Protein AF-A0A2T6AP55-F1 (afdb_monomer)

Sequence (153 aa):
MPDEPDDQIAAACTTAQVSDADTRFNLMQALCSRAVFGSVSDIPEVTEPVTVAEANDFATTHLGVVNVRQLHSLRDLCWLRLIAARTPEQRLSLERLINAFGVAIGMTRHEEAARIIQNNCAARETSRRQAEKDRALDRWRGFGVAVSASART

Solvent-accessible surface area (backbone atoms only — not comparable to full-atom values): 8722 Å² total; per-residue (Å²): 136,86,85,57,73,65,60,56,53,52,47,61,75,69,68,59,88,74,47,70,65,54,54,45,49,52,48,53,48,63,56,51,55,90,78,87,63,82,74,86,72,74,75,81,88,53,96,68,51,53,47,67,67,55,27,38,51,55,36,51,72,41,55,89,76,54,55,68,70,54,50,50,51,36,32,52,43,27,51,59,48,42,76,68,45,87,47,71,36,47,33,50,25,31,54,38,36,39,49,25,34,50,50,49,49,50,53,55,50,50,54,52,51,51,51,53,52,52,52,52,52,52,54,51,51,52,52,50,54,48,53,53,50,52,54,52,51,50,52,52,52,53,49,54,52,52,54,61,52,65,76,74,112

Structure (mmCIF, N/CA/C/O backbone):
data_AF-A0A2T6AP55-F1
#
_entry.id   AF-A0A2T6AP55-F1
#
loop_
_atom_site.group_PDB
_atom_site.id
_atom_site.type_symbol
_atom_site.label_atom_id
_atom_site.label_alt_id
_atom_site.label_comp_id
_atom_site.label_asym_id
_atom_site.label_entity_id
_atom_site.label_seq_id
_atom_site.pdbx_PDB_ins_code
_atom_site.Cartn_x
_atom_site.Cartn_y
_atom_site.Cartn_z
_atom_site.occupancy
_atom_site.B_iso_or_equiv
_atom_site.auth_seq_id
_atom_site.auth_comp_id
_atom_site.auth_asym_id
_atom_site.auth_atom_id
_atom_site.pdbx_PDB_model_num
ATOM 1 N N . MET A 1 1 ? -49.614 5.800 9.259 1.00 35.81 1 MET A N 1
ATOM 2 C CA . MET A 1 1 ? -49.126 4.478 9.692 1.00 35.81 1 MET A CA 1
ATOM 3 C C . MET A 1 1 ? -48.121 4.065 8.637 1.00 35.81 1 MET A C 1
ATOM 5 O O . MET A 1 1 ? -48.542 3.952 7.491 1.00 35.81 1 MET A O 1
ATOM 9 N N . PRO A 1 2 ? -46.825 4.076 8.975 1.00 41.00 2 PRO A N 1
ATOM 10 C CA . PRO A 1 2 ? -45.736 3.970 8.019 1.00 41.00 2 PRO A CA 1
ATOM 11 C C . PRO A 1 2 ? -45.470 2.496 7.724 1.00 41.00 2 PRO A C 1
ATOM 13 O O . PRO A 1 2 ? -45.318 1.707 8.645 1.00 41.00 2 PRO A O 1
ATOM 16 N N . ASP A 1 3 ? -45.416 2.155 6.448 1.00 46.59 3 ASP A N 1
ATOM 17 C CA . ASP A 1 3 ? -44.694 0.981 5.973 1.00 46.59 3 ASP A CA 1
ATOM 18 C C . ASP A 1 3 ? -43.665 1.541 4.994 1.00 46.59 3 ASP A C 1
ATOM 20 O O . ASP A 1 3 ? -43.881 1.573 3.780 1.00 46.59 3 ASP A O 1
ATOM 24 N N . GLU A 1 4 ? -42.597 2.123 5.543 1.00 47.34 4 GLU A N 1
ATOM 25 C CA . GLU A 1 4 ? -41.461 2.535 4.732 1.00 47.34 4 GLU A CA 1
ATOM 26 C C . GLU A 1 4 ? -40.579 1.297 4.500 1.00 47.34 4 GLU A C 1
ATOM 28 O O . GLU A 1 4 ? -40.159 0.643 5.457 1.00 47.34 4 GLU A O 1
ATOM 33 N N . PRO A 1 5 ? -40.290 0.938 3.237 1.00 48.31 5 PRO A N 1
ATOM 34 C CA . PRO A 1 5 ? -39.420 -0.191 2.890 1.00 48.31 5 PRO A CA 1
ATOM 35 C C . PRO A 1 5 ? -37.999 -0.072 3.475 1.00 48.31 5 PRO A C 1
ATOM 37 O O . PRO A 1 5 ? -37.256 -1.054 3.487 1.00 48.31 5 PRO A O 1
ATOM 40 N N . ASP A 1 6 ? -37.647 1.092 4.020 1.00 40.72 6 ASP A N 1
ATOM 41 C CA . ASP A 1 6 ? -36.398 1.360 4.729 1.00 40.72 6 ASP A CA 1
ATOM 42 C C . ASP A 1 6 ? -36.292 0.595 6.063 1.00 40.72 6 ASP A C 1
ATOM 44 O O . ASP A 1 6 ? -35.203 0.139 6.423 1.00 40.72 6 ASP A O 1
ATOM 48 N N . ASP A 1 7 ? -37.414 0.319 6.739 1.00 44.19 7 ASP A N 1
ATOM 49 C CA . ASP A 1 7 ? -37.425 -0.465 7.984 1.00 44.19 7 ASP A CA 1
ATOM 50 C C . ASP A 1 7 ? -37.178 -1.962 7.730 1.00 44.19 7 ASP A C 1
ATOM 52 O O . ASP A 1 7 ? -36.608 -2.666 8.568 1.00 44.19 7 ASP A O 1
ATOM 56 N N . GLN A 1 8 ? -37.531 -2.462 6.541 1.00 42.59 8 GLN A N 1
ATOM 57 C CA . GLN A 1 8 ? -37.243 -3.844 6.141 1.00 42.59 8 GLN A CA 1
ATOM 58 C C . GLN A 1 8 ? -35.782 -4.028 5.718 1.00 42.59 8 GLN A C 1
ATOM 60 O O . GLN A 1 8 ? -35.212 -5.094 5.951 1.00 42.59 8 GLN A O 1
ATOM 65 N N . ILE A 1 9 ? -35.147 -2.986 5.170 1.00 42.06 9 ILE A N 1
ATOM 66 C CA . ILE A 1 9 ? -33.704 -2.977 4.890 1.00 42.06 9 ILE A CA 1
ATOM 67 C C . ILE A 1 9 ? -32.922 -2.924 6.210 1.00 42.06 9 ILE A C 1
ATOM 69 O O . ILE A 1 9 ? -31.977 -3.693 6.393 1.00 42.06 9 ILE A O 1
ATOM 73 N N . ALA A 1 10 ? -33.358 -2.103 7.171 1.00 41.03 10 ALA A N 1
ATOM 74 C CA . ALA A 1 10 ? -32.785 -2.076 8.515 1.00 41.03 10 ALA A CA 1
ATOM 75 C C . ALA A 1 10 ? -32.948 -3.429 9.234 1.00 41.03 10 ALA A C 1
ATOM 77 O O . ALA A 1 10 ? -31.986 -3.942 9.803 1.00 41.03 10 ALA A O 1
ATOM 78 N N . ALA A 1 11 ? -34.118 -4.069 9.150 1.00 39.19 11 ALA A N 1
ATOM 79 C CA . ALA A 1 11 ? -34.364 -5.378 9.759 1.00 39.19 11 ALA A CA 1
ATOM 80 C C . ALA A 1 11 ? -33.581 -6.523 9.085 1.00 39.19 11 ALA A C 1
ATOM 82 O O . ALA A 1 11 ? -33.066 -7.400 9.786 1.00 39.19 11 ALA A O 1
ATOM 83 N N . ALA A 1 12 ? -33.410 -6.496 7.757 1.00 41.81 12 ALA A N 1
ATOM 84 C CA . ALA A 1 12 ? -32.577 -7.455 7.023 1.00 41.81 12 ALA A CA 1
ATOM 85 C C . ALA A 1 12 ? -31.078 -7.294 7.341 1.00 41.81 12 ALA A C 1
ATOM 87 O O . ALA A 1 12 ? -30.359 -8.288 7.408 1.00 41.81 12 ALA A O 1
ATOM 88 N N . CYS A 1 13 ? -30.622 -6.072 7.636 1.00 39.00 13 CYS A N 1
ATOM 89 C CA . CYS A 1 13 ? -29.277 -5.815 8.163 1.00 39.00 13 CYS A CA 1
ATOM 90 C C . CYS A 1 13 ? -29.105 -6.224 9.639 1.00 39.00 13 CYS A C 1
ATOM 92 O O . CYS A 1 13 ? -27.975 -6.348 10.104 1.00 39.00 13 CYS A O 1
ATOM 94 N N . THR A 1 14 ? -30.199 -6.442 10.378 1.00 43.38 14 THR A N 1
ATOM 95 C CA . THR A 1 14 ? -30.168 -6.727 11.827 1.00 43.38 14 THR A CA 1
ATOM 96 C C . THR A 1 14 ? -30.417 -8.206 12.155 1.00 43.38 14 THR A C 1
ATOM 98 O O . THR A 1 14 ? -30.176 -8.637 13.280 1.00 43.38 14 THR A O 1
ATOM 101 N N . THR A 1 15 ? -30.880 -9.022 11.200 1.00 37.94 15 THR A N 1
ATOM 102 C CA . THR A 1 15 ? -31.284 -10.417 11.461 1.00 37.94 15 THR A CA 1
ATOM 103 C C . THR A 1 15 ? -30.633 -11.429 10.523 1.00 37.94 15 THR A C 1
ATOM 105 O O . THR A 1 15 ? -31.279 -12.207 9.833 1.00 37.94 15 THR A O 1
ATOM 108 N N . ALA A 1 16 ? -29.312 -11.497 10.580 1.00 32.78 16 ALA A N 1
ATOM 109 C CA . ALA A 1 16 ? -28.598 -12.741 10.340 1.00 32.78 16 ALA A CA 1
ATOM 110 C C . ALA A 1 16 ? -27.502 -12.807 11.395 1.00 32.78 16 ALA A C 1
ATOM 112 O O . ALA A 1 16 ? -26.872 -11.791 11.668 1.00 32.78 16 ALA A O 1
ATOM 113 N N . GLN A 1 17 ? -27.350 -13.959 12.048 1.00 40.31 17 GLN A N 1
ATOM 114 C CA . GLN A 1 17 ? -26.321 -14.221 13.055 1.00 40.31 17 GLN A CA 1
ATOM 115 C C . GLN A 1 17 ? -25.003 -13.583 12.612 1.00 40.31 17 GLN A C 1
ATOM 117 O O . GLN A 1 17 ? -24.392 -14.071 11.664 1.00 40.31 17 GLN A O 1
ATOM 122 N N . VAL A 1 18 ? -24.641 -12.458 13.240 1.00 45.19 18 VAL A N 1
ATOM 123 C CA . VAL A 1 18 ? -23.481 -11.660 12.847 1.00 45.19 18 VAL A CA 1
ATOM 124 C C . VAL A 1 18 ? -22.283 -12.562 13.061 1.00 45.19 18 VAL A C 1
ATOM 126 O O . VAL A 1 18 ? -21.900 -12.849 14.196 1.00 45.19 18 VAL A O 1
ATOM 129 N N . SER A 1 19 ? -21.769 -13.103 11.959 1.00 52.72 19 SER A N 1
ATOM 130 C CA . SER A 1 19 ? -20.528 -13.848 11.967 1.00 52.72 19 SER A CA 1
ATOM 131 C C . SER A 1 19 ? -19.499 -12.948 12.625 1.00 52.72 19 SER A C 1
ATOM 133 O O . SER A 1 19 ? -19.419 -11.760 12.318 1.00 52.72 19 SER A O 1
ATOM 135 N N . ASP A 1 20 ? -18.705 -13.492 13.532 1.00 58.59 20 ASP A N 1
ATOM 136 C CA . ASP A 1 20 ? -17.648 -12.736 14.195 1.00 58.59 20 ASP A CA 1
ATOM 137 C C . ASP A 1 20 ? -16.695 -12.047 13.179 1.00 58.59 20 ASP A C 1
ATOM 139 O O . ASP A 1 20 ? -16.155 -10.967 13.431 1.00 58.59 20 ASP A O 1
ATOM 143 N N . ALA A 1 21 ? -16.594 -12.600 11.963 1.00 55.66 21 ALA A N 1
ATOM 144 C CA . ALA A 1 21 ? -15.908 -11.990 10.825 1.00 55.66 21 ALA A CA 1
ATOM 145 C C . ALA A 1 21 ? -16.600 -10.720 10.280 1.00 55.66 21 ALA A C 1
ATOM 147 O O . ALA A 1 21 ? -15.915 -9.760 9.925 1.00 55.66 21 ALA A O 1
ATOM 148 N N . ASP A 1 22 ? -17.936 -10.670 10.251 1.00 57.50 22 ASP A N 1
ATOM 149 C CA . ASP A 1 22 ? -18.701 -9.489 9.825 1.00 57.50 22 ASP A CA 1
ATOM 150 C C . ASP A 1 22 ? -18.555 -8.356 10.850 1.00 57.50 22 ASP A C 1
ATOM 152 O O . ASP A 1 22 ? -18.390 -7.190 10.483 1.00 57.50 22 ASP A O 1
ATOM 156 N N . THR A 1 23 ? -18.515 -8.689 12.145 1.00 62.66 23 THR A N 1
ATOM 157 C CA . THR A 1 23 ? -18.242 -7.729 13.227 1.00 62.66 23 THR A CA 1
ATOM 158 C C . THR A 1 23 ? -16.842 -7.129 13.094 1.00 62.66 23 THR A C 1
ATOM 160 O O . THR A 1 23 ? -16.673 -5.909 13.174 1.00 62.66 23 THR A O 1
ATOM 163 N N . ARG A 1 24 ? -15.831 -7.969 12.829 1.00 65.94 24 ARG A N 1
ATOM 164 C CA . ARG A 1 24 ? -14.443 -7.531 12.617 1.00 65.94 24 ARG A CA 1
ATOM 165 C C . ARG A 1 24 ? -14.282 -6.731 11.323 1.00 65.94 24 ARG A C 1
ATOM 167 O O . ARG A 1 24 ? -13.557 -5.739 11.316 1.00 65.94 24 ARG A O 1
ATOM 174 N N . PHE A 1 25 ? -14.996 -7.073 10.254 1.00 64.06 25 PHE A N 1
ATOM 175 C CA . PHE A 1 25 ? -15.008 -6.292 9.015 1.00 64.06 25 PHE A CA 1
ATOM 176 C C . PHE A 1 25 ? -15.651 -4.910 9.193 1.00 64.06 25 PHE A C 1
ATOM 178 O O . PHE A 1 25 ? -15.071 -3.900 8.785 1.00 64.06 25 PHE A O 1
ATOM 185 N N . ASN A 1 26 ? -16.794 -4.843 9.877 1.00 64.69 26 ASN A N 1
ATOM 186 C CA . ASN A 1 26 ? -17.456 -3.586 10.225 1.00 64.69 26 ASN A CA 1
ATOM 187 C C . ASN A 1 26 ? -16.580 -2.718 11.137 1.00 64.69 26 ASN A C 1
ATOM 189 O O . ASN A 1 26 ? -16.502 -1.506 10.941 1.00 64.69 26 ASN A O 1
ATOM 193 N N . LEU A 1 27 ? -15.847 -3.327 12.074 1.00 66.00 27 LEU A N 1
ATOM 194 C CA . LEU A 1 27 ? -14.826 -2.648 12.869 1.00 66.00 27 LEU A CA 1
ATOM 195 C C . LEU A 1 27 ? -13.707 -2.087 11.982 1.00 66.00 27 LEU A C 1
ATOM 197 O O . LEU A 1 27 ? -13.383 -0.909 12.099 1.00 66.00 27 LEU A O 1
ATOM 201 N N . MET A 1 28 ? -13.125 -2.883 11.079 1.00 69.00 28 MET A N 1
ATOM 202 C CA . MET A 1 28 ? -12.070 -2.413 10.171 1.00 69.00 28 MET A CA 1
ATOM 203 C C . MET A 1 28 ? -12.550 -1.230 9.317 1.00 69.00 28 MET A C 1
ATOM 205 O O . MET A 1 28 ? -11.847 -0.223 9.221 1.00 69.00 28 MET A O 1
ATOM 209 N N . GLN A 1 29 ? -13.775 -1.282 8.781 1.00 68.44 29 GLN A N 1
ATOM 210 C CA . GLN A 1 29 ? -14.385 -0.147 8.082 1.00 68.44 29 GLN A CA 1
ATOM 211 C C . GLN A 1 29 ? -14.623 1.060 8.992 1.00 68.44 29 GLN A C 1
ATOM 213 O O . GLN A 1 29 ? -14.317 2.190 8.606 1.00 68.44 29 GLN A O 1
ATOM 218 N N . ALA A 1 30 ? -15.148 0.853 10.200 1.00 63.91 30 ALA A N 1
ATOM 219 C CA . ALA A 1 30 ? -15.389 1.925 11.158 1.00 63.91 30 ALA A CA 1
ATOM 220 C C . ALA A 1 30 ? -14.080 2.619 11.540 1.00 63.91 30 ALA A C 1
ATOM 222 O O . ALA A 1 30 ? -14.058 3.842 11.643 1.00 63.91 30 ALA A O 1
ATOM 223 N N . LEU A 1 31 ? -12.991 1.859 11.701 1.00 63.44 31 LEU A N 1
ATOM 224 C CA . LEU A 1 31 ? -11.643 2.345 12.004 1.00 63.44 31 LEU A CA 1
ATOM 225 C C . LEU A 1 31 ? -11.001 3.101 10.832 1.00 63.44 31 LEU A C 1
ATOM 227 O O . LEU A 1 31 ? -10.270 4.064 11.064 1.00 63.44 31 LEU A O 1
ATOM 231 N N . CYS A 1 32 ? -11.300 2.695 9.595 1.00 61.84 32 CYS A N 1
ATOM 232 C CA . CYS A 1 32 ? -10.667 3.209 8.378 1.00 61.84 32 CYS A CA 1
ATOM 233 C C . CYS A 1 32 ? -11.489 4.283 7.638 1.00 61.84 32 CYS A C 1
ATOM 235 O O . CYS A 1 32 ? -10.942 5.024 6.825 1.00 61.84 32 CYS A O 1
ATOM 237 N N . SER A 1 33 ? -12.788 4.423 7.890 1.00 57.88 33 SER A N 1
ATOM 238 C CA . SER A 1 33 ? -13.625 5.409 7.198 1.00 57.88 33 SER A CA 1
ATOM 239 C C . SER A 1 33 ? -13.468 6.824 7.777 1.00 57.88 33 SER A C 1
ATOM 241 O O . SER A 1 33 ? -13.348 7.040 8.985 1.00 57.88 33 SER A O 1
ATOM 243 N N . ARG A 1 34 ? -13.474 7.822 6.880 1.00 47.34 34 ARG A N 1
ATOM 244 C CA . ARG A 1 34 ? -13.446 9.265 7.199 1.00 47.34 34 ARG A CA 1
ATOM 245 C C . ARG A 1 34 ? -14.856 9.840 7.444 1.00 47.34 34 ARG A C 1
ATOM 247 O O . ARG A 1 34 ? -15.009 11.047 7.609 1.00 47.34 34 ARG A O 1
ATOM 254 N N . ALA A 1 35 ? -15.899 9.013 7.402 1.00 37.31 35 ALA A N 1
ATOM 255 C CA . ALA A 1 35 ? -17.264 9.474 7.204 1.00 37.31 35 ALA A CA 1
ATOM 256 C C . ALA A 1 35 ? -18.035 9.731 8.520 1.00 37.31 35 ALA A C 1
ATOM 258 O O . ALA A 1 35 ? -18.437 8.807 9.212 1.00 37.31 35 ALA A O 1
ATOM 259 N N . VAL A 1 36 ? -18.318 11.017 8.765 1.00 38.56 36 VAL A N 1
ATOM 260 C CA . VAL A 1 36 ? -19.661 11.522 9.141 1.00 38.56 36 VAL A CA 1
ATOM 261 C C . VAL A 1 36 ? -20.107 11.425 10.609 1.00 38.56 36 VAL A C 1
ATOM 263 O O . VAL A 1 36 ? -21.286 11.575 10.896 1.00 38.56 36 VAL A O 1
ATOM 266 N N . PHE A 1 37 ? -19.203 11.356 11.582 1.00 37.44 37 PHE A N 1
ATOM 267 C CA . PHE A 1 37 ? -19.601 11.666 12.961 1.00 37.44 37 PHE A CA 1
ATOM 268 C C . PHE A 1 37 ? -18.736 12.776 13.542 1.00 37.44 37 PHE A C 1
ATOM 270 O O . PHE A 1 37 ? -17.604 12.589 13.986 1.00 37.44 37 PHE A O 1
ATOM 277 N N . GLY A 1 38 ? -19.295 13.987 13.485 1.00 36.38 38 GLY A N 1
ATOM 278 C CA . GLY A 1 38 ? -18.910 15.037 14.409 1.00 36.38 38 GLY A CA 1
ATOM 279 C C . GLY A 1 38 ? -19.084 14.524 15.836 1.00 36.38 38 GLY A C 1
ATOM 280 O O . GLY A 1 38 ? -20.042 13.812 16.119 1.00 36.38 38 GLY A O 1
ATOM 281 N N . SER A 1 39 ? -18.155 14.913 16.710 1.00 39.22 39 SER A N 1
ATOM 282 C CA . SER A 1 39 ? -18.112 14.528 18.123 1.00 39.22 39 SER A CA 1
ATOM 283 C C . SER A 1 39 ? -17.882 13.026 18.364 1.00 39.22 39 SER A C 1
ATOM 285 O O . SER A 1 39 ? -18.797 12.221 18.258 1.00 39.22 39 SER A O 1
ATOM 287 N N . VAL A 1 40 ? -16.655 12.689 18.784 1.00 43.00 40 VAL A N 1
ATOM 288 C CA . VAL A 1 40 ? -16.346 11.576 19.707 1.00 43.00 40 VAL A CA 1
ATOM 289 C C . VAL A 1 40 ? -17.155 10.296 19.445 1.00 43.00 40 VAL A C 1
ATOM 291 O O . VAL A 1 40 ? -17.933 9.861 20.286 1.00 43.00 40 VAL A O 1
ATOM 294 N N . SER A 1 41 ? -17.010 9.678 18.273 1.00 50.34 41 SER A N 1
ATOM 295 C CA . SER A 1 41 ? -17.508 8.310 18.107 1.00 50.34 41 SER A CA 1
ATOM 296 C C . SER A 1 41 ? -16.561 7.379 18.845 1.00 50.34 41 SER A C 1
ATOM 298 O O . SER A 1 41 ? -15.403 7.232 18.444 1.00 50.34 41 SER A O 1
ATOM 300 N N . ASP A 1 42 ? -17.033 6.807 19.951 1.00 58.47 42 ASP A N 1
ATOM 301 C CA . ASP A 1 42 ? -16.312 5.764 20.668 1.00 58.47 42 ASP A CA 1
ATOM 302 C C . ASP A 1 42 ? -15.928 4.655 19.675 1.00 58.47 42 ASP A C 1
ATOM 304 O O . ASP A 1 42 ? -16.732 4.208 18.853 1.00 58.47 42 ASP A O 1
ATOM 308 N N . ILE A 1 43 ? -14.655 4.257 19.710 1.00 59.56 43 ILE A N 1
ATOM 309 C CA . ILE A 1 43 ? -14.171 3.109 18.943 1.00 59.56 43 ILE A CA 1
ATOM 310 C C . ILE A 1 43 ? -15.014 1.912 19.400 1.00 59.56 43 ILE A C 1
ATOM 312 O O . ILE A 1 43 ? -15.055 1.686 20.614 1.00 59.56 43 ILE A O 1
ATOM 316 N N . PRO A 1 44 ? -15.675 1.169 18.487 1.00 63.12 44 PRO A N 1
ATOM 317 C CA . PRO A 1 44 ? -16.521 0.054 18.884 1.00 63.12 44 PRO A CA 1
ATOM 318 C C . PRO A 1 44 ? -15.727 -0.879 19.795 1.00 63.12 44 PRO A C 1
ATOM 320 O O . PRO A 1 44 ? -14.563 -1.184 19.514 1.00 63.12 44 PRO A O 1
ATOM 323 N N . GLU A 1 45 ? -16.311 -1.249 20.930 1.00 62.66 45 GLU A N 1
ATOM 324 C CA . GLU A 1 45 ? -15.668 -2.167 21.861 1.00 62.66 45 GLU A CA 1
ATOM 325 C C . GLU A 1 45 ? -15.597 -3.547 21.210 1.00 62.66 45 GLU A C 1
ATOM 327 O O . GLU A 1 45 ? -16.563 -4.019 20.611 1.00 62.66 45 GLU A O 1
ATOM 332 N N . VAL A 1 46 ? -14.410 -4.148 21.248 1.00 63.22 46 VAL A N 1
ATOM 333 C CA . VAL A 1 46 ? -14.109 -5.372 20.509 1.00 63.22 46 VAL A CA 1
ATOM 334 C C . VAL A 1 46 ? -13.732 -6.440 21.513 1.00 63.22 46 VAL A C 1
ATOM 336 O O . VAL A 1 46 ? -12.785 -6.252 22.274 1.00 63.22 46 VAL A O 1
ATOM 339 N N . THR A 1 47 ? -14.461 -7.550 21.504 1.00 69.38 47 THR A N 1
ATOM 340 C CA . THR A 1 47 ? -14.186 -8.710 22.358 1.00 69.38 47 THR A CA 1
ATOM 341 C C . THR A 1 47 ? -13.079 -9.595 21.793 1.00 69.38 47 THR A C 1
ATOM 343 O O . THR A 1 47 ? -12.377 -10.246 22.560 1.00 69.38 47 THR A O 1
ATOM 346 N N . GLU A 1 48 ? -12.885 -9.591 20.470 1.00 75.25 48 GLU A N 1
ATOM 347 C CA . GLU A 1 48 ? -11.845 -10.365 19.789 1.00 75.25 48 GLU A CA 1
ATOM 348 C C . GLU A 1 48 ? -11.068 -9.515 18.770 1.00 75.25 48 GLU A C 1
ATOM 350 O O . GLU A 1 48 ? -11.660 -8.878 17.897 1.00 75.25 48 GLU A O 1
ATOM 355 N N . PRO A 1 49 ? -9.727 -9.483 18.836 1.00 80.12 49 PRO A N 1
ATOM 356 C CA . PRO A 1 49 ? -8.936 -8.627 17.964 1.00 80.12 49 PRO A CA 1
ATOM 357 C C . PRO A 1 49 ? -8.958 -9.112 16.508 1.00 80.12 49 PRO A C 1
ATOM 359 O O . PRO A 1 49 ? -8.829 -10.306 16.236 1.00 80.12 49 PRO A O 1
ATOM 362 N N . VAL A 1 50 ? -8.976 -8.165 15.565 1.00 82.69 50 VAL A N 1
ATOM 363 C CA . VAL A 1 50 ? -8.808 -8.417 14.121 1.00 82.69 50 VAL A CA 1
ATOM 364 C C . VAL A 1 50 ? -7.567 -9.264 13.891 1.00 82.69 50 VAL A C 1
ATOM 366 O O . VAL A 1 50 ? -6.490 -8.924 14.381 1.00 82.69 50 VAL A O 1
ATOM 369 N N . THR A 1 51 ? -7.682 -10.360 13.151 1.00 86.00 51 THR A N 1
ATOM 370 C CA . THR A 1 51 ? -6.548 -11.246 12.861 1.00 86.00 51 THR A CA 1
ATOM 371 C C . THR A 1 51 ? -5.609 -10.637 11.823 1.00 86.00 51 THR A C 1
ATOM 373 O O . THR A 1 51 ? -5.949 -9.710 11.091 1.00 86.00 51 THR A O 1
ATOM 376 N N . VAL A 1 52 ? -4.391 -11.173 11.731 1.00 83.62 52 VAL A N 1
ATOM 377 C CA . VAL A 1 52 ? -3.434 -10.745 10.697 1.00 83.62 52 VAL A CA 1
ATOM 378 C C . VAL A 1 52 ? -3.971 -11.032 9.291 1.00 83.62 52 VAL A C 1
ATOM 380 O O . VAL A 1 52 ? -3.796 -10.206 8.401 1.00 83.62 52 VAL A O 1
ATOM 383 N N . ALA A 1 53 ? -4.638 -12.176 9.099 1.00 84.25 53 ALA A N 1
ATOM 384 C CA . ALA A 1 53 ? -5.229 -12.552 7.816 1.00 84.25 53 ALA A CA 1
ATOM 385 C C . ALA A 1 53 ? -6.302 -11.544 7.385 1.00 84.25 53 ALA A C 1
ATOM 387 O O . ALA A 1 53 ? -6.219 -11.007 6.290 1.00 84.25 53 ALA A O 1
ATOM 388 N N . GLU A 1 54 ? -7.220 -11.188 8.282 1.00 80.75 54 GLU A N 1
ATOM 389 C CA . GLU A 1 54 ? -8.285 -10.220 7.991 1.00 80.75 54 GLU A CA 1
ATOM 390 C C . GLU A 1 54 ? -7.760 -8.820 7.702 1.00 80.75 54 GLU A C 1
ATOM 392 O O . GLU A 1 54 ? -8.225 -8.170 6.770 1.00 80.75 54 GLU A O 1
ATOM 397 N N . ALA A 1 55 ? -6.772 -8.357 8.472 1.00 82.31 55 ALA A N 1
ATOM 398 C CA . ALA A 1 55 ? -6.150 -7.063 8.223 1.00 82.31 55 ALA A CA 1
ATOM 399 C C . ALA A 1 55 ? -5.482 -7.027 6.837 1.00 82.31 55 ALA A C 1
ATOM 401 O O . ALA A 1 55 ? -5.588 -6.028 6.121 1.00 82.31 55 ALA A O 1
ATOM 402 N N . ASN A 1 56 ? -4.822 -8.122 6.446 1.00 80.75 56 ASN A N 1
ATOM 403 C CA . ASN A 1 56 ? -4.202 -8.254 5.133 1.00 80.75 56 ASN A CA 1
ATOM 404 C C . ASN A 1 56 ? -5.244 -8.348 4.018 1.00 80.75 56 ASN A C 1
ATOM 406 O O . ASN A 1 56 ? -5.104 -7.636 3.028 1.00 80.75 56 ASN A O 1
ATOM 410 N N . ASP A 1 57 ? -6.291 -9.156 4.167 1.00 81.31 57 ASP A N 1
ATOM 411 C CA . ASP A 1 57 ? -7.371 -9.276 3.182 1.00 81.31 57 ASP A CA 1
ATOM 412 C C . ASP A 1 57 ? -8.081 -7.934 2.985 1.00 81.31 57 ASP A C 1
ATOM 414 O O . ASP A 1 57 ? -8.317 -7.505 1.852 1.00 81.31 57 ASP A O 1
ATOM 418 N N . PHE A 1 58 ? -8.328 -7.204 4.075 1.00 77.19 58 PHE A N 1
ATOM 419 C CA . PHE A 1 58 ? -8.881 -5.857 4.028 1.00 77.19 58 PHE A CA 1
ATOM 420 C C . PHE A 1 58 ? -7.955 -4.896 3.275 1.00 77.19 58 PHE A C 1
ATOM 422 O O . PHE A 1 58 ? -8.393 -4.229 2.337 1.00 77.19 58 PHE A O 1
ATOM 429 N N . ALA A 1 59 ? -6.665 -4.845 3.621 1.00 75.25 59 ALA A N 1
ATOM 430 C CA . ALA A 1 59 ? -5.697 -3.992 2.932 1.00 75.25 59 ALA A CA 1
ATOM 431 C C . ALA A 1 59 ? -5.529 -4.375 1.449 1.00 75.25 59 ALA A C 1
ATOM 433 O O . ALA A 1 59 ? -5.383 -3.497 0.599 1.00 75.25 59 ALA A O 1
ATOM 434 N N . THR A 1 60 ? -5.605 -5.668 1.129 1.00 72.69 60 THR A N 1
ATOM 435 C CA . THR A 1 60 ? -5.438 -6.210 -0.228 1.00 72.69 60 THR A CA 1
ATOM 436 C C . THR A 1 60 ? -6.661 -5.977 -1.099 1.00 72.69 60 THR A C 1
ATOM 438 O O . THR A 1 60 ? -6.518 -5.650 -2.270 1.00 72.69 60 THR A O 1
ATOM 441 N N . THR A 1 61 ? -7.864 -6.013 -0.531 1.00 69.00 61 THR A N 1
ATOM 442 C CA . THR A 1 61 ? -9.093 -5.611 -1.238 1.00 69.00 61 THR A CA 1
ATOM 443 C C . THR A 1 61 ? -9.038 -4.140 -1.672 1.00 69.00 61 THR A C 1
ATOM 445 O O . THR A 1 61 ? -9.637 -3.748 -2.670 1.00 69.00 61 THR A O 1
ATOM 448 N N . HIS A 1 62 ? -8.281 -3.317 -0.942 1.00 63.03 62 HIS A N 1
ATOM 449 C CA . HIS A 1 62 ? -8.054 -1.909 -1.260 1.00 63.03 62 HIS A CA 1
ATOM 450 C C . HIS A 1 62 ? -6.827 -1.686 -2.171 1.00 63.03 62 HIS A C 1
ATOM 452 O O . HIS A 1 62 ? -6.716 -0.630 -2.802 1.00 63.03 62 HIS A O 1
ATOM 458 N N . LEU A 1 63 ? -5.924 -2.667 -2.301 1.00 58.44 63 LEU A N 1
ATOM 459 C CA . LEU A 1 63 ? -4.800 -2.613 -3.239 1.00 58.44 63 LEU A CA 1
ATOM 460 C C . LEU A 1 63 ? -5.321 -2.576 -4.685 1.00 58.44 63 LEU A C 1
ATOM 462 O O . LEU A 1 63 ? -6.131 -3.396 -5.101 1.00 58.44 63 LEU A O 1
ATOM 466 N N . GLY A 1 64 ? -4.872 -1.585 -5.459 1.00 51.38 64 GLY A N 1
ATOM 467 C CA . GL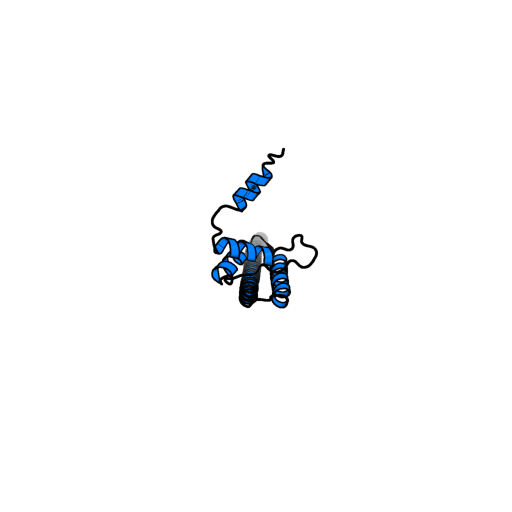Y A 1 64 ? -5.284 -1.386 -6.855 1.00 51.38 64 GLY A CA 1
ATOM 468 C C . GLY A 1 64 ? -6.569 -0.570 -7.054 1.00 51.38 64 GLY A C 1
ATOM 469 O O . GLY A 1 64 ? -6.773 -0.048 -8.149 1.00 51.38 64 GLY A O 1
ATOM 470 N N . VAL A 1 65 ? -7.392 -0.385 -6.012 1.00 60.47 65 VAL A N 1
ATOM 471 C CA . VAL A 1 65 ? -8.601 0.467 -6.055 1.00 60.47 65 VAL A CA 1
ATOM 472 C C . VAL A 1 65 ? -8.318 1.869 -5.510 1.00 60.47 65 VAL A C 1
ATOM 474 O O . VAL A 1 65 ? -8.747 2.863 -6.097 1.00 60.47 65 VAL A O 1
ATOM 477 N N . VAL A 1 66 ? -7.569 1.970 -4.407 1.00 61.31 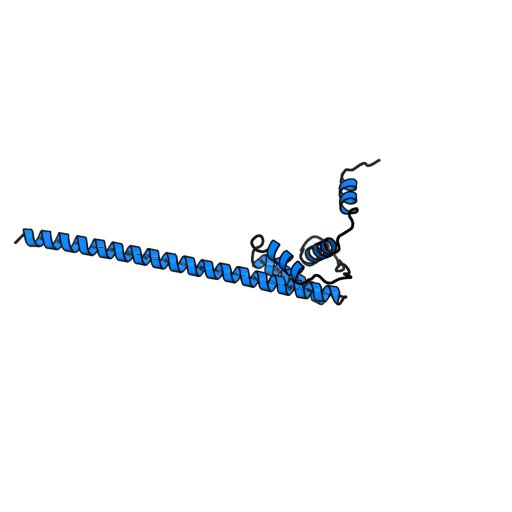66 VAL A N 1
ATOM 478 C CA . VAL A 1 66 ? -7.159 3.252 -3.809 1.00 61.31 66 VAL A CA 1
ATOM 479 C C . VAL A 1 66 ? -5.699 3.573 -4.112 1.00 61.31 66 VAL A C 1
ATOM 481 O O . VAL A 1 66 ? -4.832 2.702 -4.156 1.00 61.31 66 VAL A O 1
ATOM 484 N N . ASN A 1 67 ? -5.409 4.860 -4.314 1.00 68.69 67 ASN A N 1
ATOM 485 C CA . ASN A 1 67 ? -4.047 5.320 -4.560 1.00 68.69 67 ASN A CA 1
ATOM 486 C C . ASN A 1 67 ? -3.197 5.304 -3.272 1.00 68.69 67 ASN A C 1
ATOM 488 O O . ASN A 1 67 ? -3.705 5.308 -2.149 1.00 68.69 67 ASN A O 1
ATOM 492 N N . VAL A 1 68 ? -1.871 5.368 -3.426 1.00 77.38 68 VAL A N 1
ATOM 493 C CA . VAL A 1 68 ? -0.917 5.335 -2.299 1.00 77.38 68 VAL A CA 1
ATOM 494 C C . VAL A 1 68 ? -1.192 6.427 -1.254 1.00 77.38 68 VAL A C 1
ATOM 496 O O . VAL A 1 68 ? -1.035 6.190 -0.059 1.00 77.38 68 VAL A O 1
ATOM 499 N N . ARG A 1 69 ? -1.637 7.623 -1.669 1.00 77.94 69 ARG A N 1
ATOM 500 C CA . ARG A 1 69 ? -1.965 8.721 -0.737 1.00 77.94 69 ARG A CA 1
ATOM 501 C C . ARG A 1 69 ? -3.184 8.396 0.130 1.00 77.94 69 ARG A C 1
ATOM 503 O O . ARG A 1 69 ? -3.205 8.749 1.308 1.00 77.94 69 ARG A O 1
ATOM 510 N N . GLN A 1 70 ? -4.184 7.730 -0.436 1.00 74.56 70 GLN A N 1
ATOM 511 C CA . GLN A 1 70 ? -5.360 7.269 0.295 1.00 74.56 70 GLN A CA 1
ATOM 512 C C . GLN A 1 70 ? -4.967 6.180 1.295 1.00 74.56 70 GLN A C 1
ATOM 514 O O . GLN A 1 70 ? -5.334 6.297 2.457 1.00 74.56 70 GLN A O 1
ATOM 519 N N . LEU A 1 71 ? -4.125 5.216 0.905 1.00 76.81 71 LEU A N 1
ATOM 520 C CA . LEU A 1 71 ? -3.586 4.210 1.833 1.00 76.81 71 LEU A CA 1
ATOM 521 C C . LEU A 1 71 ? -2.806 4.843 2.999 1.00 76.81 71 LEU A C 1
ATOM 523 O O . LEU A 1 71 ? -2.992 4.449 4.148 1.00 76.81 71 LEU A O 1
ATOM 527 N N . HIS A 1 72 ? -1.987 5.869 2.733 1.00 80.88 72 HIS A N 1
ATOM 528 C CA . HIS A 1 72 ? -1.341 6.654 3.794 1.00 80.88 72 HIS A CA 1
ATOM 529 C C . HIS A 1 72 ? -2.365 7.318 4.723 1.00 80.88 72 HIS A C 1
ATOM 531 O O . HIS A 1 72 ? -2.232 7.223 5.936 1.00 80.88 72 HIS A O 1
ATOM 537 N N . SER A 1 73 ? -3.420 7.917 4.166 1.00 80.81 73 SER A N 1
ATOM 538 C CA . SER A 1 73 ? -4.469 8.576 4.957 1.00 80.81 73 SER A CA 1
ATOM 539 C C . SER A 1 73 ? -5.219 7.594 5.870 1.00 80.81 73 SER A C 1
ATOM 541 O O . SER A 1 73 ? -5.529 7.930 7.010 1.00 80.81 73 SER A O 1
ATOM 543 N N . LEU A 1 74 ? -5.491 6.376 5.387 1.00 77.56 74 LEU A N 1
ATOM 544 C CA . LEU A 1 74 ? -6.114 5.306 6.176 1.00 77.56 74 LEU A CA 1
ATOM 545 C C . LEU A 1 74 ? -5.195 4.837 7.311 1.00 77.56 74 LEU A C 1
ATOM 547 O O . LEU A 1 74 ? -5.636 4.672 8.449 1.00 77.56 74 LEU A O 1
ATOM 551 N N . ARG A 1 75 ? -3.899 4.682 7.020 1.00 85.50 75 ARG A N 1
ATOM 552 C CA . ARG A 1 75 ? -2.887 4.328 8.020 1.00 85.50 75 ARG A CA 1
ATOM 553 C C . ARG A 1 75 ? -2.752 5.402 9.102 1.00 85.50 75 ARG A C 1
ATOM 555 O O . ARG A 1 75 ? -2.684 5.062 10.280 1.00 85.50 75 ARG A O 1
ATOM 562 N N . ASP A 1 76 ? -2.738 6.675 8.720 1.00 84.88 76 ASP A N 1
ATOM 563 C CA . ASP A 1 76 ? -2.643 7.799 9.657 1.00 84.88 76 ASP A CA 1
ATOM 564 C C . ASP A 1 76 ? -3.886 7.885 10.552 1.00 84.88 76 ASP A C 1
ATOM 566 O O . ASP A 1 76 ? -3.780 8.133 11.753 1.00 84.88 76 ASP A O 1
ATOM 570 N N . LEU A 1 77 ? -5.069 7.594 10.002 1.00 81.19 77 LEU A N 1
ATOM 571 C CA . LEU A 1 77 ? -6.297 7.497 10.788 1.00 81.19 77 LEU A CA 1
ATOM 572 C C . LEU A 1 77 ? -6.224 6.366 11.823 1.00 81.19 77 LEU A C 1
ATOM 574 O O . LEU A 1 77 ? -6.602 6.569 12.978 1.00 81.19 77 LEU A O 1
ATOM 578 N N . CYS A 1 78 ? -5.693 5.201 11.443 1.00 84.00 78 CYS A N 1
ATOM 579 C CA . CYS A 1 78 ? -5.479 4.099 12.381 1.00 84.00 78 CYS A CA 1
ATOM 580 C C . CYS A 1 78 ? -4.490 4.488 13.491 1.00 84.00 78 CYS A C 1
ATOM 582 O O . CYS A 1 78 ? -4.733 4.179 14.654 1.00 84.00 78 CYS A O 1
ATOM 584 N N . TRP A 1 79 ? -3.424 5.228 13.170 1.00 86.94 79 TRP A N 1
ATOM 585 C CA . TRP A 1 79 ? -2.500 5.771 14.173 1.00 86.94 79 TRP A CA 1
ATOM 586 C C . TRP A 1 79 ? -3.187 6.711 15.164 1.00 86.94 79 TRP A C 1
ATOM 588 O O . TRP A 1 79 ? -2.995 6.573 16.371 1.00 86.94 79 TRP A O 1
ATOM 598 N N . LEU A 1 80 ? -4.016 7.638 14.678 1.00 83.88 80 LEU A N 1
ATOM 599 C CA . LEU A 1 80 ? -4.770 8.549 15.543 1.00 83.88 80 LEU A CA 1
ATOM 600 C C . LEU A 1 80 ? -5.706 7.783 16.485 1.00 83.88 80 LEU A C 1
ATOM 602 O O . LEU A 1 80 ? -5.794 8.101 17.671 1.00 83.88 80 LEU A O 1
ATOM 606 N N . ARG A 1 81 ? -6.368 6.738 15.983 1.00 80.12 81 ARG A N 1
ATOM 607 C CA . ARG A 1 81 ? -7.249 5.891 16.795 1.00 80.12 81 ARG A CA 1
ATOM 608 C C . ARG A 1 81 ? -6.485 4.990 17.759 1.00 80.12 81 ARG A C 1
ATOM 610 O O . ARG A 1 81 ? -6.996 4.722 18.839 1.00 80.12 81 ARG A O 1
ATOM 617 N N . LEU A 1 82 ? -5.261 4.577 17.427 1.00 85.94 82 LEU A N 1
ATOM 618 C CA . LEU A 1 82 ? -4.415 3.773 18.317 1.00 85.94 82 LEU A CA 1
ATOM 619 C C . LEU A 1 82 ? -4.066 4.537 19.598 1.00 85.94 82 LEU A C 1
ATOM 621 O O . LEU A 1 82 ? -4.068 3.958 20.685 1.00 85.94 82 LEU A O 1
ATOM 625 N N . ILE A 1 83 ? -3.831 5.846 19.480 1.00 82.44 83 ILE A N 1
ATOM 626 C CA . ILE A 1 83 ? -3.593 6.734 20.626 1.00 82.44 83 ILE A CA 1
ATOM 627 C C . ILE A 1 83 ? -4.831 6.790 21.537 1.00 82.44 83 ILE A C 1
ATOM 629 O O . ILE A 1 83 ? -4.694 6.822 22.758 1.00 82.44 83 ILE A O 1
ATOM 633 N N . ALA A 1 84 ? -6.030 6.763 20.949 1.00 80.62 84 ALA A N 1
ATOM 634 C CA . ALA A 1 84 ? -7.307 6.835 21.658 1.00 80.62 84 ALA A CA 1
ATOM 635 C C . ALA A 1 84 ? -7.876 5.469 22.100 1.00 80.62 84 ALA A C 1
ATOM 637 O O . ALA A 1 84 ? -8.920 5.430 22.754 1.00 80.62 84 ALA A O 1
ATOM 638 N N . ALA A 1 85 ? -7.227 4.356 21.746 1.00 81.75 85 ALA A N 1
ATOM 639 C CA . ALA A 1 85 ? -7.718 3.009 22.020 1.00 81.75 85 ALA A CA 1
ATOM 640 C C . ALA A 1 85 ? -7.710 2.694 23.523 1.00 81.75 85 ALA A C 1
ATOM 642 O O . ALA A 1 85 ? -6.709 2.918 24.214 1.00 81.75 85 ALA A O 1
ATOM 643 N N . ARG A 1 86 ? -8.830 2.153 24.016 1.00 83.62 86 ARG A N 1
ATOM 644 C CA . ARG A 1 86 ? -9.052 1.898 25.449 1.00 83.62 86 ARG A CA 1
ATOM 645 C C . ARG A 1 86 ? -8.824 0.440 25.830 1.00 83.62 86 ARG A C 1
ATOM 647 O O . ARG A 1 86 ? -8.412 0.184 26.958 1.00 83.62 86 ARG A O 1
ATOM 654 N N . THR A 1 87 ? -9.035 -0.491 24.900 1.00 83.38 87 THR A N 1
ATOM 655 C CA . THR A 1 87 ? -8.857 -1.929 25.145 1.00 83.38 87 THR A CA 1
ATOM 656 C C . THR A 1 87 ? -7.617 -2.486 24.433 1.00 83.38 87 THR A C 1
ATOM 658 O O . THR A 1 87 ? -7.196 -1.954 23.394 1.00 83.38 87 THR A O 1
ATOM 661 N N . PRO A 1 88 ? -6.981 -3.542 24.977 1.00 86.62 88 PRO A N 1
ATOM 662 C CA . PRO A 1 88 ? -5.865 -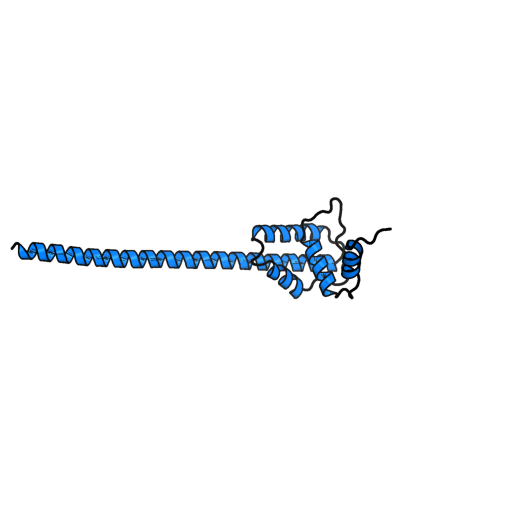4.206 24.306 1.00 86.62 88 PRO A CA 1
ATOM 663 C C . PRO A 1 88 ? -6.271 -4.821 22.958 1.00 86.62 88 PRO A C 1
ATOM 665 O O . PRO A 1 88 ? -5.477 -4.803 22.019 1.00 86.62 88 PRO A O 1
ATOM 668 N N . GLU A 1 89 ? -7.511 -5.280 22.813 1.00 83.88 89 GLU A N 1
ATOM 669 C CA . GLU A 1 89 ? -8.050 -5.861 21.581 1.00 83.88 89 GLU A CA 1
ATOM 670 C C . GLU A 1 89 ? -8.160 -4.808 20.470 1.00 83.88 89 GLU A C 1
ATOM 672 O O . GLU A 1 89 ? -7.775 -5.059 19.323 1.00 83.88 89 GLU A O 1
ATOM 677 N N . GLN A 1 90 ? -8.611 -3.596 20.813 1.00 80.19 90 GLN A N 1
ATOM 678 C CA . GLN A 1 90 ? -8.634 -2.453 19.897 1.00 80.19 90 GLN A CA 1
ATOM 679 C C . GLN A 1 90 ? -7.221 -2.065 19.467 1.00 80.19 90 GLN A C 1
ATOM 681 O O . GLN A 1 90 ? -6.970 -1.878 18.275 1.00 80.19 90 GLN A O 1
ATOM 686 N N . ARG A 1 91 ? -6.287 -1.969 20.424 1.00 86.88 91 ARG A N 1
ATOM 687 C CA . ARG A 1 91 ? -4.884 -1.645 20.131 1.00 86.88 91 ARG A CA 1
ATOM 688 C C . ARG A 1 91 ? -4.266 -2.651 19.176 1.00 86.88 91 ARG A C 1
ATOM 690 O O . ARG A 1 91 ? -3.730 -2.258 18.146 1.00 86.88 91 ARG A O 1
ATOM 697 N N . LEU A 1 92 ? -4.416 -3.938 19.474 1.00 88.38 92 LEU A N 1
ATOM 698 C CA . LEU A 1 92 ? -3.871 -5.006 18.649 1.00 88.38 92 LEU A CA 1
ATOM 699 C C . LEU A 1 92 ? -4.487 -5.017 17.243 1.00 88.38 92 LEU A C 1
ATOM 701 O O . LEU A 1 92 ? -3.776 -5.207 16.258 1.00 88.38 92 LEU A O 1
ATOM 705 N N . SER A 1 93 ? -5.794 -4.766 17.132 1.00 85.00 93 SER A N 1
ATOM 706 C CA . SER A 1 93 ? -6.476 -4.641 15.837 1.00 85.00 93 SER A CA 1
ATOM 707 C C . SER A 1 93 ? -5.922 -3.474 15.014 1.00 85.00 93 SER A C 1
ATOM 709 O O . SER A 1 93 ? -5.637 -3.621 13.826 1.00 85.00 93 SER A O 1
ATOM 711 N N . LEU A 1 94 ? -5.709 -2.322 15.655 1.00 86.62 94 LEU A N 1
ATOM 712 C CA . LEU A 1 94 ? -5.162 -1.122 15.022 1.00 86.62 94 LEU A CA 1
ATOM 713 C C . LEU A 1 94 ? -3.702 -1.304 14.597 1.00 86.62 94 LEU A C 1
ATOM 715 O O . LEU A 1 94 ? -3.348 -0.928 13.484 1.00 86.62 94 LEU A O 1
ATOM 719 N N . GLU A 1 95 ? -2.866 -1.927 15.426 1.00 92.25 95 GLU A N 1
ATOM 720 C CA . GLU A 1 95 ? -1.479 -2.259 15.078 1.00 92.25 95 GLU A CA 1
ATOM 721 C C . GLU A 1 95 ? -1.403 -3.190 13.862 1.00 92.25 95 GLU A C 1
ATOM 723 O O . GLU A 1 95 ? -0.609 -2.962 12.944 1.00 92.25 95 GLU A O 1
ATOM 728 N N . ARG A 1 96 ? -2.272 -4.208 13.814 1.00 90.81 96 ARG A N 1
ATOM 729 C CA . ARG A 1 96 ? -2.358 -5.144 12.684 1.00 90.81 96 ARG A CA 1
ATOM 730 C C . ARG A 1 96 ? -2.788 -4.439 11.400 1.00 90.81 96 ARG A C 1
ATOM 732 O O . ARG A 1 96 ? -2.155 -4.648 10.366 1.00 90.81 96 ARG A O 1
ATOM 739 N N . LEU A 1 97 ? -3.779 -3.552 11.468 1.00 85.75 97 LEU A N 1
ATOM 740 C CA . LEU A 1 97 ? -4.203 -2.730 10.329 1.00 85.75 97 LEU A CA 1
ATOM 741 C C . LEU A 1 97 ? -3.102 -1.770 9.858 1.00 85.75 97 LEU A C 1
ATOM 743 O O . LEU A 1 97 ? -2.832 -1.681 8.662 1.00 85.75 97 LEU A O 1
ATOM 747 N N . ILE A 1 98 ? -2.415 -1.088 10.781 1.00 90.62 98 ILE A N 1
ATOM 748 C CA . ILE A 1 98 ? -1.290 -0.196 10.458 1.00 90.62 98 ILE A CA 1
ATOM 749 C C . ILE A 1 98 ? -0.191 -0.962 9.718 1.00 90.62 98 ILE A C 1
ATOM 751 O O . ILE A 1 98 ? 0.373 -0.440 8.749 1.00 90.62 98 ILE A O 1
ATOM 755 N N . ASN A 1 99 ? 0.115 -2.183 10.163 1.00 92.88 99 ASN A N 1
ATOM 756 C CA . ASN A 1 99 ? 1.108 -3.030 9.517 1.00 92.88 99 ASN A CA 1
ATOM 757 C C . ASN A 1 99 ? 0.645 -3.483 8.124 1.00 92.88 99 ASN A C 1
ATOM 759 O O . ASN A 1 99 ? 1.396 -3.337 7.161 1.00 92.88 99 ASN A O 1
ATOM 763 N N . ALA A 1 100 ? -0.603 -3.939 7.994 1.00 88.88 100 ALA A N 1
ATOM 764 C CA . ALA A 1 100 ? -1.178 -4.358 6.716 1.00 88.88 100 ALA A CA 1
ATOM 765 C C . ALA A 1 100 ? -1.169 -3.219 5.679 1.00 88.88 100 ALA A C 1
ATOM 767 O O . ALA A 1 100 ? -0.706 -3.403 4.551 1.00 88.88 100 ALA A O 1
ATOM 768 N N . PHE A 1 101 ? -1.557 -1.998 6.070 1.00 85.81 101 PHE A N 1
ATOM 769 C CA . PHE A 1 101 ? -1.432 -0.825 5.199 1.00 85.81 101 PHE A CA 1
ATOM 770 C C . PHE A 1 101 ? 0.023 -0.489 4.864 1.00 85.81 101 PHE A C 1
ATOM 772 O O . PHE A 1 101 ? 0.317 -0.082 3.741 1.00 85.81 101 PHE A O 1
ATOM 779 N N . GLY A 1 102 ? 0.948 -0.658 5.812 1.00 87.06 102 GLY A N 1
ATOM 780 C CA . GLY A 1 102 ? 2.381 -0.482 5.572 1.00 87.06 102 GLY A CA 1
ATOM 781 C C . GLY A 1 102 ? 2.907 -1.414 4.477 1.00 87.06 102 GLY A C 1
ATOM 782 O O . GLY A 1 102 ? 3.592 -0.955 3.560 1.00 87.06 102 GLY A O 1
ATOM 783 N N . VAL A 1 103 ? 2.529 -2.693 4.535 1.00 88.75 103 VAL A N 1
ATOM 784 C CA . VAL A 1 103 ? 2.868 -3.694 3.514 1.00 88.75 103 VAL A CA 1
ATOM 785 C C . VAL A 1 103 ? 2.250 -3.322 2.165 1.00 88.75 103 VAL A C 1
ATOM 787 O O . VAL A 1 103 ? 2.969 -3.263 1.169 1.00 88.75 103 VAL A O 1
ATOM 790 N N . ALA A 1 104 ? 0.961 -2.975 2.134 1.00 83.44 104 ALA A N 1
ATOM 791 C CA . ALA A 1 104 ? 0.263 -2.566 0.913 1.00 83.44 104 ALA A CA 1
ATOM 792 C C . ALA A 1 104 ? 0.916 -1.343 0.231 1.00 83.44 104 ALA A C 1
ATOM 794 O O . ALA A 1 104 ? 1.144 -1.331 -0.984 1.00 83.44 104 ALA A O 1
ATOM 795 N N . ILE A 1 105 ? 1.296 -0.323 1.009 1.00 85.00 105 ILE A N 1
ATOM 796 C CA . ILE A 1 105 ? 2.039 0.844 0.504 1.00 85.00 105 ILE A CA 1
ATOM 797 C C . ILE A 1 105 ? 3.387 0.412 -0.089 1.00 85.00 105 ILE A C 1
ATOM 799 O O . ILE A 1 105 ? 3.768 0.890 -1.159 1.00 85.00 105 ILE A O 1
ATOM 803 N N . GLY A 1 106 ? 4.104 -0.487 0.593 1.00 85.62 106 GLY A N 1
ATOM 804 C CA . GLY A 1 106 ? 5.367 -1.047 0.115 1.00 85.62 106 GLY A CA 1
ATOM 805 C C . GLY A 1 106 ? 5.211 -1.752 -1.232 1.00 85.62 106 GLY A C 1
ATOM 806 O O . GLY A 1 106 ? 5.934 -1.430 -2.174 1.00 85.62 106 GLY A O 1
ATOM 807 N N . MET A 1 107 ? 4.226 -2.646 -1.352 1.00 84.50 107 MET A N 1
ATOM 808 C CA . MET A 1 107 ? 3.927 -3.368 -2.594 1.00 84.50 107 MET A CA 1
ATOM 809 C C . MET A 1 107 ? 3.617 -2.413 -3.749 1.00 84.50 107 MET A C 1
ATOM 811 O O . MET A 1 107 ? 4.235 -2.514 -4.807 1.00 84.50 107 MET A O 1
ATOM 815 N N . THR A 1 108 ? 2.760 -1.414 -3.518 1.00 80.44 108 THR A N 1
ATOM 816 C CA . THR A 1 108 ? 2.382 -0.446 -4.562 1.00 80.44 108 THR A CA 1
ATOM 817 C C . THR A 1 108 ? 3.598 0.334 -5.082 1.00 80.44 108 THR A C 1
ATOM 819 O O . THR A 1 108 ? 3.746 0.555 -6.284 1.00 80.44 108 THR A O 1
ATOM 822 N N . ARG A 1 109 ? 4.520 0.725 -4.189 1.00 80.81 109 ARG A N 1
ATOM 823 C CA . ARG A 1 109 ? 5.767 1.409 -4.577 1.00 80.81 109 ARG A CA 1
ATOM 824 C C . ARG A 1 109 ? 6.722 0.490 -5.339 1.00 80.81 109 ARG A C 1
ATOM 826 O O . ARG A 1 109 ? 7.399 0.952 -6.257 1.00 80.81 109 ARG A O 1
ATOM 833 N N . HIS A 1 110 ? 6.789 -0.790 -4.975 1.00 83.12 110 HIS A N 1
ATOM 834 C CA . HIS A 1 110 ? 7.596 -1.773 -5.698 1.00 83.12 110 HIS A CA 1
ATOM 835 C C . HIS A 1 110 ? 7.079 -2.003 -7.121 1.00 83.12 110 HIS A C 1
ATOM 837 O O . HIS A 1 110 ? 7.879 -2.022 -8.056 1.00 83.12 110 HIS A O 1
ATOM 843 N N . GLU A 1 111 ? 5.764 -2.109 -7.304 1.00 83.44 111 GLU A N 1
ATOM 844 C CA . GLU A 1 111 ? 5.141 -2.220 -8.627 1.00 83.44 111 GLU A CA 1
ATOM 845 C C . GLU A 1 111 ? 5.392 -0.973 -9.482 1.00 83.44 111 GLU A C 1
ATOM 847 O O . GLU A 1 111 ? 5.755 -1.076 -10.657 1.00 83.44 111 GLU A O 1
ATOM 852 N N . GLU A 1 112 ? 5.278 0.218 -8.889 1.00 82.88 112 GLU A N 1
ATOM 853 C CA . GLU A 1 112 ? 5.580 1.473 -9.576 1.00 82.88 112 GLU A CA 1
ATOM 854 C C . GLU A 1 112 ? 7.051 1.543 -10.017 1.00 82.88 112 GLU A C 1
ATOM 856 O O . GLU A 1 112 ? 7.339 1.879 -11.170 1.00 82.88 112 GLU A O 1
ATOM 861 N N . ALA A 1 113 ? 7.982 1.157 -9.140 1.00 78.69 113 ALA A N 1
ATOM 862 C CA . ALA A 1 113 ? 9.402 1.085 -9.466 1.00 78.69 113 ALA A CA 1
ATOM 863 C C . ALA A 1 113 ? 9.684 0.069 -10.585 1.00 78.69 113 ALA A C 1
ATOM 865 O O . ALA A 1 113 ? 10.416 0.379 -11.530 1.00 78.69 113 ALA A O 1
ATOM 866 N N . ALA A 1 114 ? 9.068 -1.116 -10.528 1.00 87.38 114 ALA A N 1
ATOM 867 C CA . ALA A 1 114 ? 9.196 -2.137 -11.565 1.00 87.38 114 ALA A CA 1
ATOM 868 C C . ALA A 1 114 ? 8.710 -1.618 -12.927 1.00 87.38 114 ALA A C 1
ATOM 870 O O . ALA A 1 114 ? 9.401 -1.783 -13.935 1.00 87.38 114 ALA A O 1
ATOM 871 N N . ARG A 1 115 ? 7.578 -0.906 -12.954 1.00 88.19 115 ARG A N 1
ATOM 872 C CA . ARG A 1 115 ? 7.037 -0.283 -14.169 1.00 88.19 115 ARG A CA 1
ATOM 873 C C . ARG A 1 115 ? 7.976 0.780 -14.745 1.00 88.19 115 ARG A C 1
ATOM 875 O O . ARG A 1 115 ? 8.184 0.821 -15.956 1.00 88.19 115 ARG A O 1
ATOM 882 N N . ILE A 1 116 ? 8.583 1.620 -13.902 1.00 87.12 116 ILE A N 1
ATOM 883 C CA . ILE A 1 116 ? 9.568 2.626 -14.342 1.00 87.12 116 ILE A CA 1
ATOM 884 C C . ILE A 1 116 ? 10.787 1.947 -14.978 1.00 87.12 116 ILE A C 1
ATOM 886 O O . ILE A 1 116 ? 11.242 2.365 -16.044 1.00 87.12 116 ILE A O 1
ATOM 890 N N . ILE A 1 117 ? 11.302 0.884 -14.356 1.00 87.25 117 ILE A N 1
ATOM 891 C CA . ILE A 1 117 ? 12.441 0.123 -14.882 1.00 87.25 117 ILE A CA 1
ATOM 892 C C . ILE A 1 117 ? 12.093 -0.490 -16.242 1.00 87.25 117 ILE A C 1
ATOM 894 O O . ILE A 1 117 ? 12.856 -0.321 -17.193 1.00 87.25 117 ILE A O 1
ATOM 898 N N . GLN A 1 118 ? 10.930 -1.134 -16.364 1.00 90.12 118 GLN A N 1
ATOM 899 C CA . GLN A 1 118 ? 10.462 -1.715 -17.625 1.00 90.12 118 GLN A CA 1
ATOM 900 C C . GLN A 1 118 ? 10.354 -0.663 -18.735 1.00 90.12 118 GLN A C 1
ATOM 902 O O . GLN A 1 118 ? 10.889 -0.868 -19.827 1.00 90.12 118 GLN A O 1
ATOM 907 N N . ASN A 1 119 ? 9.748 0.491 -18.446 1.00 92.00 119 ASN A N 1
ATOM 908 C CA . ASN A 1 119 ? 9.623 1.591 -19.404 1.00 92.00 119 ASN A CA 1
ATOM 909 C C . ASN A 1 119 ? 10.992 2.129 -19.844 1.00 92.00 119 ASN A C 1
ATOM 911 O O . ASN A 1 119 ? 11.218 2.359 -21.032 1.00 92.00 119 ASN A O 1
ATOM 915 N N . ASN A 1 120 ? 11.935 2.277 -18.911 1.00 89.25 120 ASN A N 1
ATOM 916 C CA . ASN A 1 120 ? 13.295 2.721 -19.216 1.00 89.25 120 ASN A CA 1
ATOM 917 C C . ASN A 1 120 ? 14.054 1.706 -20.079 1.00 89.25 120 ASN A C 1
ATOM 919 O O . ASN A 1 120 ? 14.748 2.091 -21.022 1.00 89.25 120 ASN A O 1
ATOM 923 N N . CYS A 1 121 ? 13.923 0.411 -19.786 1.00 92.69 121 CYS A N 1
ATOM 924 C CA . CYS A 1 121 ? 14.498 -0.653 -20.605 1.00 92.69 121 CYS A CA 1
ATOM 925 C C . CYS A 1 121 ? 13.911 -0.640 -22.022 1.00 92.69 121 CYS A C 1
ATOM 927 O O . CYS A 1 121 ? 14.668 -0.693 -22.991 1.00 92.69 121 CYS A O 1
ATOM 929 N N . ALA A 1 122 ? 12.591 -0.489 -22.151 1.00 92.81 122 ALA A N 1
ATOM 930 C CA . ALA A 1 122 ? 11.922 -0.386 -23.444 1.00 92.81 122 ALA A CA 1
ATOM 931 C C . ALA A 1 122 ? 12.401 0.839 -24.242 1.00 92.81 122 ALA A C 1
ATOM 933 O O . ALA A 1 122 ? 12.735 0.706 -25.417 1.00 92.81 122 ALA A O 1
ATOM 934 N N . ALA A 1 123 ? 12.518 2.009 -23.605 1.00 90.38 123 ALA A N 1
ATOM 935 C CA . ALA A 1 123 ? 12.999 3.237 -24.244 1.00 90.38 123 ALA A CA 1
ATOM 936 C C . ALA A 1 123 ? 14.470 3.149 -24.696 1.00 90.38 123 ALA A C 1
ATOM 938 O O . ALA A 1 123 ? 14.857 3.680 -25.742 1.00 90.38 123 ALA A O 1
ATOM 939 N N . ARG A 1 124 ? 15.316 2.460 -23.921 1.00 89.75 124 ARG A N 1
ATOM 940 C CA . ARG A 1 124 ? 16.707 2.192 -24.312 1.00 89.75 124 ARG A CA 1
ATOM 941 C C . ARG A 1 124 ? 16.778 1.261 -25.515 1.00 89.75 124 ARG A C 1
ATOM 943 O O . ARG A 1 124 ? 17.551 1.517 -26.434 1.00 89.75 124 ARG A O 1
ATOM 950 N N . GLU A 1 125 ? 15.964 0.214 -25.529 1.00 92.19 125 GLU A N 1
ATOM 951 C CA . GLU A 1 125 ? 15.925 -0.747 -26.630 1.00 92.19 125 GLU A CA 1
ATOM 952 C C . GLU A 1 125 ? 15.395 -0.113 -27.925 1.00 92.19 125 GLU A C 1
ATOM 954 O O . GLU A 1 125 ? 15.968 -0.332 -28.993 1.00 92.19 125 GLU A O 1
ATOM 959 N N . THR A 1 126 ? 14.360 0.732 -27.858 1.00 90.75 126 THR A N 1
ATOM 960 C CA . THR A 1 126 ? 13.876 1.471 -29.038 1.00 90.75 126 THR A CA 1
ATOM 961 C C . THR A 1 126 ? 14.941 2.418 -29.582 1.00 90.75 126 THR A C 1
ATOM 963 O O . THR A 1 126 ? 15.191 2.419 -30.788 1.00 90.75 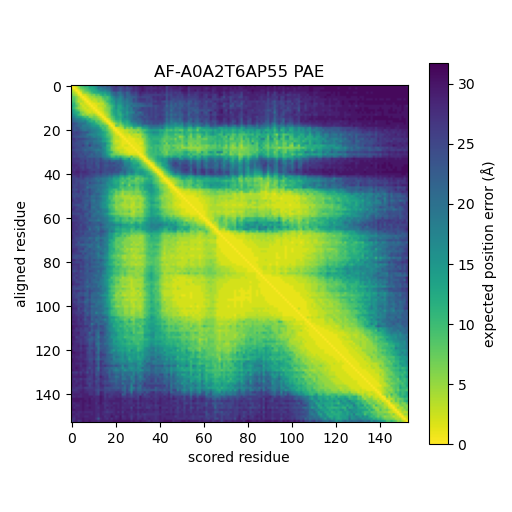126 THR A O 1
ATOM 966 N N . SER A 1 127 ? 15.630 3.1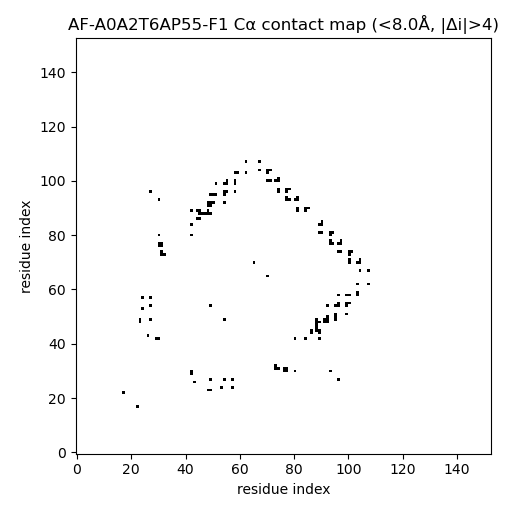51 -28.703 1.00 89.69 127 SER A N 1
ATOM 967 C CA . SER A 1 127 ? 16.738 4.035 -29.085 1.00 89.69 127 SER A CA 1
ATOM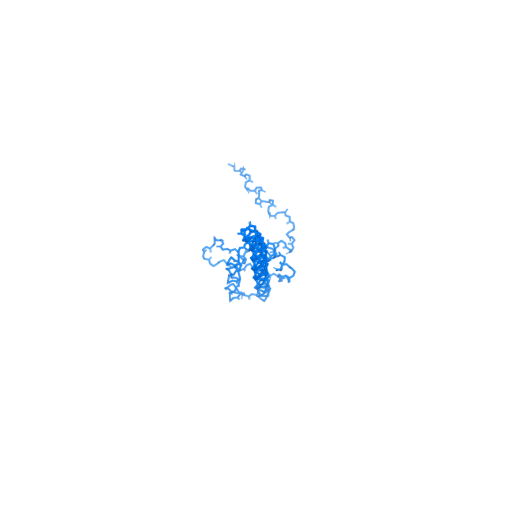 968 C C . SER A 1 127 ? 17.892 3.259 -29.727 1.00 89.69 127 SER A C 1
ATOM 970 O O . SER A 1 127 ? 18.443 3.693 -30.738 1.00 89.69 127 SER A O 1
ATOM 972 N N . ARG A 1 128 ? 18.232 2.076 -29.192 1.00 89.81 128 ARG A N 1
ATOM 973 C CA . ARG A 1 128 ? 19.279 1.210 -29.755 1.00 89.81 128 ARG A CA 1
ATOM 974 C C . ARG A 1 128 ? 18.918 0.738 -31.160 1.00 89.81 128 ARG A C 1
ATOM 976 O O . ARG A 1 128 ? 19.727 0.875 -32.073 1.00 89.81 128 ARG A O 1
ATOM 983 N N . ARG A 1 129 ? 17.692 0.242 -31.348 1.00 90.44 129 ARG A N 1
ATOM 984 C CA . ARG A 1 129 ? 17.193 -0.197 -32.661 1.00 90.44 129 ARG A CA 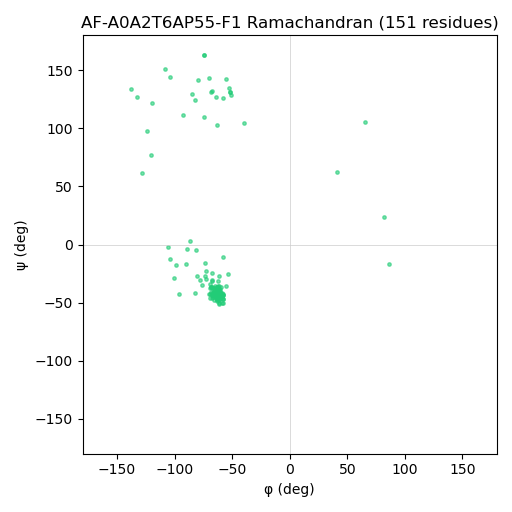1
ATOM 985 C C . ARG A 1 129 ? 17.157 0.945 -33.667 1.00 90.44 129 ARG A C 1
ATOM 987 O O . ARG A 1 129 ? 17.464 0.724 -34.835 1.00 90.44 129 ARG A O 1
ATOM 994 N N . GLN A 1 130 ? 16.798 2.153 -33.234 1.00 92.12 130 GLN A N 1
ATOM 995 C CA . GLN A 1 130 ? 16.817 3.323 -34.107 1.00 92.12 130 GLN A CA 1
ATOM 996 C C . GLN A 1 130 ? 18.248 3.666 -34.536 1.00 92.12 130 GLN A C 1
ATOM 998 O O . GLN A 1 130 ? 18.510 3.766 -35.729 1.00 92.12 130 GLN A O 1
ATOM 1003 N N . ALA A 1 131 ? 19.198 3.706 -33.600 1.00 87.88 131 ALA A N 1
ATOM 1004 C CA . ALA A 1 131 ? 20.604 3.947 -33.919 1.00 87.88 131 ALA A CA 1
ATOM 1005 C C . ALA A 1 131 ? 21.205 2.864 -34.840 1.00 87.88 131 ALA A C 1
ATOM 1007 O O . ALA A 1 131 ? 22.027 3.163 -35.704 1.00 87.88 131 ALA A O 1
ATOM 1008 N N . GLU A 1 132 ? 20.807 1.598 -34.684 1.00 90.38 132 GLU A N 1
ATOM 1009 C CA . GLU A 1 132 ? 21.209 0.509 -35.585 1.00 90.38 132 GLU A CA 1
ATOM 1010 C C . GLU A 1 132 ? 20.637 0.686 -37.001 1.00 90.38 132 GLU A C 1
ATOM 1012 O O . GLU A 1 132 ? 21.363 0.472 -37.978 1.00 90.38 132 GLU A O 1
ATOM 1017 N N . LYS A 1 133 ? 19.374 1.120 -37.123 1.00 89.62 133 LYS A N 1
ATOM 1018 C CA . LYS A 1 133 ? 18.752 1.465 -38.412 1.00 89.62 133 LYS A CA 1
ATOM 1019 C C . LYS A 1 133 ? 19.453 2.645 -39.075 1.00 89.62 133 LYS A C 1
ATOM 1021 O O . LYS A 1 133 ? 19.781 2.555 -40.255 1.00 89.62 133 LYS A O 1
ATOM 1026 N N . ASP A 1 134 ? 19.740 3.701 -38.323 1.00 88.88 134 ASP A N 1
ATOM 1027 C CA . ASP A 1 134 ? 20.411 4.896 -38.841 1.00 88.88 134 ASP A CA 1
ATOM 1028 C C . ASP A 1 1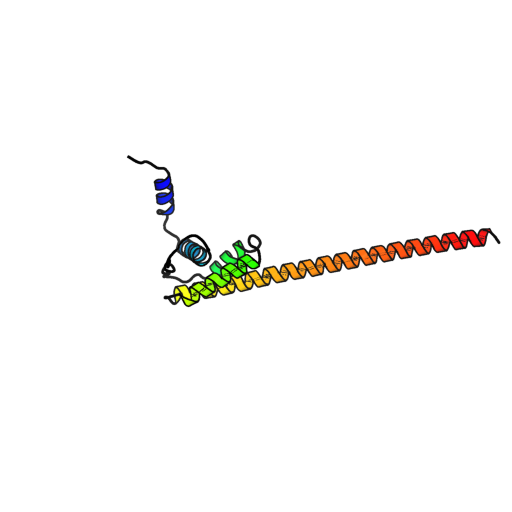34 ? 21.826 4.550 -39.327 1.00 88.88 134 ASP A C 1
ATOM 1030 O O . ASP A 1 134 ? 22.184 4.848 -40.465 1.00 88.88 134 ASP A O 1
ATOM 1034 N N . ARG A 1 135 ? 22.585 3.762 -38.551 1.00 87.06 135 ARG A N 1
ATOM 1035 C CA . ARG A 1 135 ? 23.893 3.231 -38.983 1.00 87.06 135 ARG A CA 1
ATOM 1036 C C . ARG A 1 135 ? 23.800 2.366 -40.241 1.00 87.06 135 ARG A C 1
ATOM 1038 O O . ARG A 1 135 ? 24.718 2.367 -41.060 1.00 87.06 135 ARG A O 1
ATOM 1045 N N . ALA A 1 136 ? 22.737 1.578 -40.399 1.00 87.25 136 ALA A N 1
ATOM 1046 C CA . ALA A 1 136 ? 22.527 0.788 -41.610 1.00 87.25 136 ALA A CA 1
ATOM 1047 C C . ALA A 1 136 ? 22.231 1.677 -42.831 1.00 87.25 136 ALA A C 1
ATOM 1049 O O . ALA A 1 136 ? 22.785 1.426 -43.904 1.00 87.25 136 ALA A O 1
ATOM 1050 N N . LEU A 1 137 ? 21.429 2.731 -42.660 1.00 84.56 137 LEU A N 1
ATOM 1051 C CA . LEU A 1 137 ? 21.149 3.722 -43.701 1.00 84.56 137 LEU A CA 1
ATOM 1052 C C . LEU A 1 137 ? 22.408 4.497 -44.105 1.00 84.56 137 LEU A C 1
ATOM 1054 O O . LEU A 1 137 ? 22.644 4.684 -45.299 1.00 84.56 137 LEU A O 1
ATOM 1058 N N . ASP A 1 138 ? 23.247 4.881 -43.144 1.00 84.25 138 ASP A N 1
ATOM 1059 C CA . ASP A 1 138 ? 24.514 5.567 -43.414 1.00 84.25 138 ASP A CA 1
ATOM 1060 C C . ASP A 1 138 ? 25.476 4.690 -44.221 1.00 84.25 138 ASP A C 1
ATOM 1062 O O . ASP A 1 138 ? 26.061 5.155 -45.201 1.00 84.25 138 ASP A O 1
ATOM 1066 N N . ARG A 1 139 ? 25.587 3.395 -43.886 1.00 81.44 139 ARG A N 1
ATOM 1067 C CA . ARG A 1 139 ? 26.373 2.436 -44.684 1.00 81.44 139 ARG A CA 1
ATOM 1068 C C . ARG A 1 139 ? 25.871 2.339 -46.124 1.00 81.44 139 ARG A C 1
ATOM 1070 O O . ARG A 1 139 ? 26.682 2.324 -47.046 1.00 81.44 139 ARG A O 1
ATOM 1077 N N . TRP A 1 140 ? 24.556 2.296 -46.327 1.00 75.75 140 TRP A N 1
ATOM 1078 C CA . TRP A 1 140 ? 23.967 2.220 -47.666 1.00 75.75 140 TRP A CA 1
ATOM 1079 C C . TRP A 1 140 ? 24.206 3.502 -48.478 1.00 75.75 140 TRP A C 1
ATOM 1081 O O . TRP A 1 140 ? 24.617 3.436 -49.637 1.00 75.75 140 TRP A O 1
ATOM 1091 N N . ARG A 1 141 ? 24.044 4.676 -47.852 1.00 78.56 141 ARG A N 1
ATOM 1092 C CA . ARG A 1 141 ? 24.346 5.980 -48.467 1.00 78.56 141 ARG A CA 1
ATOM 1093 C C . ARG A 1 141 ? 25.825 6.113 -48.831 1.00 78.56 141 ARG A C 1
ATOM 1095 O O . ARG A 1 141 ? 26.134 6.546 -49.939 1.00 78.56 141 ARG A O 1
ATOM 1102 N N . GLY A 1 142 ? 26.731 5.695 -47.945 1.00 70.69 142 GLY A N 1
ATOM 1103 C CA . GLY A 1 142 ? 28.172 5.678 -48.209 1.00 70.69 142 GLY A CA 1
ATOM 1104 C C . GLY A 1 142 ? 28.547 4.788 -49.398 1.00 70.69 142 GLY A C 1
ATOM 1105 O O . GLY A 1 142 ? 29.367 5.184 -50.226 1.00 70.69 142 GLY A O 1
ATOM 1106 N N . PHE A 1 143 ? 27.885 3.636 -49.547 1.00 61.94 143 PHE A N 1
ATOM 1107 C CA . PHE A 1 143 ? 28.052 2.760 -50.711 1.00 61.94 143 PHE A CA 1
ATOM 1108 C C . PHE A 1 143 ? 27.568 3.424 -52.012 1.00 61.94 143 PHE A C 1
ATOM 1110 O O . PHE A 1 143 ? 28.278 3.400 -53.014 1.00 61.94 143 PHE A O 1
ATOM 1117 N N . GLY A 1 144 ? 26.400 4.076 -52.004 1.00 60.53 144 GLY A N 1
ATOM 1118 C CA . GLY A 1 144 ? 25.861 4.779 -53.177 1.00 60.53 144 GLY A CA 1
ATOM 1119 C C . GLY A 1 144 ? 26.733 5.949 -53.656 1.00 60.53 144 GLY A C 1
ATOM 1120 O O . GLY A 1 144 ? 26.892 6.151 -54.861 1.00 60.53 144 GLY A O 1
ATOM 1121 N N . VAL A 1 145 ? 27.358 6.683 -52.730 1.00 60.69 145 VAL A N 1
ATOM 1122 C CA . VAL A 1 145 ? 28.322 7.751 -53.053 1.00 60.69 145 VAL A CA 1
ATOM 1123 C C . VAL A 1 145 ? 29.619 7.173 -53.633 1.00 60.69 145 VAL A C 1
ATOM 1125 O O . VAL A 1 145 ? 30.107 7.689 -54.637 1.00 60.69 145 VAL A O 1
ATOM 1128 N N . ALA A 1 146 ? 30.140 6.075 -53.073 1.00 59.38 146 ALA A N 1
ATOM 1129 C CA . ALA A 1 146 ? 31.340 5.405 -53.583 1.00 59.38 146 ALA A CA 1
ATOM 1130 C C . ALA A 1 146 ? 31.139 4.832 -55.001 1.00 59.38 146 ALA A C 1
ATOM 1132 O O . ALA A 1 146 ? 31.991 5.013 -55.870 1.00 59.38 146 ALA A O 1
ATOM 1133 N N . VAL A 1 147 ? 29.980 4.222 -55.270 1.00 60.50 147 VAL A N 1
ATOM 1134 C CA . VAL A 1 147 ? 29.614 3.714 -56.606 1.00 60.50 147 VAL A CA 1
ATOM 1135 C C . VAL A 1 147 ? 29.464 4.862 -57.615 1.00 60.50 147 VAL A C 1
ATOM 1137 O O . VAL A 1 147 ? 29.944 4.768 -58.742 1.00 60.50 147 VAL A O 1
ATOM 1140 N N . SER A 1 148 ? 28.875 5.988 -57.202 1.00 59.03 148 SER A N 1
ATOM 1141 C CA . SER A 1 148 ? 28.690 7.171 -58.061 1.00 59.03 148 SER A CA 1
ATOM 1142 C C . SER A 1 148 ? 29.985 7.945 -58.349 1.00 59.03 148 SER A C 1
ATOM 1144 O O . SER A 1 148 ? 30.041 8.709 -59.317 1.00 59.03 148 SER A O 1
ATOM 1146 N N . ALA A 1 149 ? 30.998 7.805 -57.490 1.00 58.91 149 ALA A N 1
ATOM 1147 C CA . ALA A 1 149 ? 32.334 8.359 -57.692 1.00 58.91 149 ALA A CA 1
ATOM 1148 C C . ALA A 1 149 ? 33.179 7.454 -58.603 1.00 58.91 149 ALA A C 1
ATOM 1150 O O . ALA A 1 149 ? 33.822 7.953 -59.519 1.00 58.91 149 ALA A O 1
ATOM 1151 N N . SER A 1 150 ? 33.101 6.132 -58.415 1.00 56.09 150 SER A N 1
ATOM 1152 C CA . SER A 1 150 ? 33.802 5.144 -59.248 1.00 56.09 150 SER A CA 1
ATOM 1153 C C . SER A 1 150 ? 33.288 5.075 -60.690 1.00 56.09 150 SER A C 1
ATOM 1155 O O . SER A 1 150 ? 34.033 4.664 -61.567 1.00 56.09 150 SER A O 1
ATOM 1157 N N . ALA A 1 151 ? 32.035 5.460 -60.953 1.00 59.09 151 ALA A N 1
ATOM 1158 C CA . ALA A 1 151 ? 31.477 5.529 -62.308 1.00 59.09 151 ALA A CA 1
ATOM 1159 C C . ALA A 1 151 ? 31.860 6.814 -63.077 1.00 59.09 151 ALA A C 1
ATOM 1161 O O . ALA A 1 151 ? 31.477 6.970 -64.234 1.00 59.09 151 ALA A O 1
ATOM 1162 N N . ARG A 1 152 ? 32.558 7.762 -62.431 1.00 54.28 152 ARG A N 1
ATOM 1163 C CA . ARG A 1 152 ? 33.001 9.042 -63.021 1.00 54.28 152 ARG A CA 1
ATOM 1164 C C . ARG A 1 152 ? 34.504 9.103 -63.327 1.00 54.28 152 ARG A C 1
ATOM 1166 O O . ARG A 1 152 ? 34.954 10.123 -63.844 1.00 54.28 152 ARG A O 1
ATOM 1173 N N . THR A 1 153 ? 35.249 8.048 -63.007 1.00 50.53 153 THR A N 1
ATOM 1174 C CA . THR A 1 153 ? 36.660 7.825 -63.373 1.00 50.53 153 THR A CA 1
ATOM 1175 C C . THR A 1 153 ? 36.747 6.805 -64.488 1.0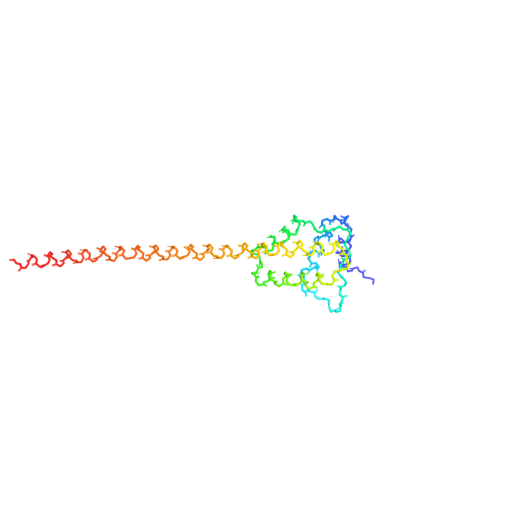0 50.53 153 THR A C 1
ATOM 1177 O O . THR A 1 153 ? 37.520 7.045 -65.436 1.00 50.53 153 THR A O 1
#

Radius of gyration: 30.24 Å; Cα contacts (8 Å, |Δi|>4): 85; chains: 1; bounding box: 86×29×89 Å

Nearest PDB structures (foldseek):
  4a5x-assembly1_A  TM=5.710E-01  e=8.999E-01  Homo sapiens
  1wfd-assembly1_A  TM=5.504E-01  e=2.486E+00  Mus musculus
  8xwx-assembly1_B  TM=5.671E-01  e=3.297E+00  Homo sapiens
  1nzn-assembly1_A  TM=4.320E-01  e=2.099E+00  Homo sapiens
  7z3q-assembly3_E  TM=2.365E-01  e=4.132E+00  Homo sapiens

Foldseek 3Di:
DDPDCVVVVVVVVVDDPCDLLNVLVVLLCVQQDPDDDDDDDDRPDRPAADDLVRLLVVLVVCQPVDDLVSLVVSLVSLVVVLVVDDDPRSNRNSVSNNVSSVVSSVVVVVVVVVVVVVVVVVVVVVVVVVVVVVVVVVVVVVVVVVVVVVVVD

Mean predicted aligned error: 14.5 Å

Organism: NCBI:txid589035

pLDDT: mean 71.24, std 17.36, range [32.78, 92.88]

Secondary structure (DSSP, 8-state):
----HHHHHHHHHHSS---HHHHHHHHHHHHH---S--S--PPPP-SSPPPHHHHHHHHHHHBTTB-HHHHHHHHHHHHHHHHH--SHHHHHHHHHHHHHHHHHHHHHHHHHHHHHHHHHHHHHHHHHHHHHHHHHHHHHHHHHHHHHHHTT-